Protein AF-A0A0N1ELN9-F1 (afdb_monomer)

Nearest PDB structures (foldseek):
  8gug-assembly1_C-2  TM=9.318E-01  e=8.878E-02  Vibrio parahaemolyticus RIMD 2210633
  8gug-assembly1_B-2  TM=8.377E-01  e=1.503E-01  Vibrio parahaemolyticus RIMD 2210633

Structure (mmCIF, N/CA/C/O backbone):
data_AF-A0A0N1ELN9-F1
#
_entry.id   AF-A0A0N1ELN9-F1
#
loop_
_atom_site.group_PDB
_atom_site.id
_atom_site.type_symbol
_atom_site.label_atom_id
_atom_site.label_alt_id
_atom_site.label_comp_id
_atom_site.label_asym_id
_atom_site.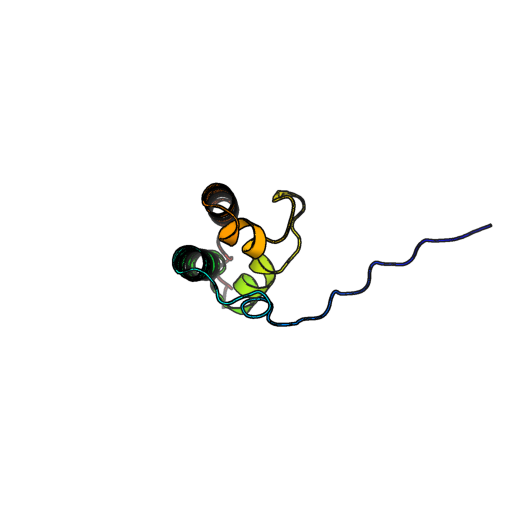label_entity_id
_atom_site.label_seq_id
_atom_site.pdbx_PDB_ins_code
_atom_site.Cartn_x
_atom_site.Cartn_y
_atom_site.Cartn_z
_atom_site.occupancy
_atom_site.B_iso_or_equiv
_atom_site.auth_seq_id
_atom_site.auth_comp_id
_atom_site.auth_asym_id
_atom_site.auth_atom_id
_atom_site.pdbx_PDB_model_num
ATOM 1 N N . MET A 1 1 ? 25.266 -29.760 21.805 1.00 45.88 1 MET A N 1
ATOM 2 C CA . MET A 1 1 ? 24.965 -29.609 20.369 1.00 45.88 1 MET A CA 1
ATOM 3 C C . MET A 1 1 ? 23.609 -28.930 20.301 1.00 45.88 1 MET A C 1
ATOM 5 O O . MET A 1 1 ? 22.588 -29.597 20.272 1.00 45.88 1 MET A O 1
ATOM 9 N N . THR A 1 2 ? 23.601 -27.611 20.447 1.00 43.66 2 THR A N 1
ATOM 10 C CA . THR A 1 2 ? 22.375 -26.809 20.419 1.00 43.66 2 THR A CA 1
ATOM 11 C C . THR A 1 2 ? 22.785 -25.459 19.865 1.00 43.66 2 THR A C 1
ATOM 13 O O . THR A 1 2 ? 23.269 -24.604 20.598 1.00 43.66 2 THR A O 1
ATOM 16 N N . ASP A 1 3 ? 22.703 -25.340 18.546 1.00 47.41 3 ASP A N 1
ATOM 17 C C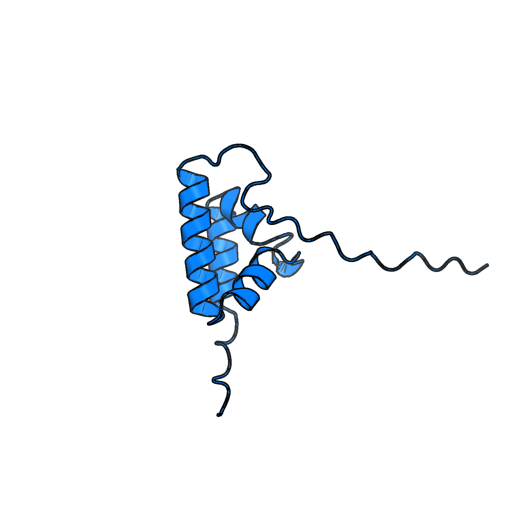A . ASP A 1 3 ? 22.806 -24.068 17.846 1.00 47.41 3 ASP A CA 1
ATOM 18 C C . ASP A 1 3 ? 21.377 -23.722 17.422 1.00 47.41 3 ASP A C 1
ATOM 20 O O . ASP A 1 3 ? 20.804 -24.349 16.531 1.00 47.41 3 ASP A O 1
ATOM 24 N N . THR A 1 4 ? 20.748 -22.829 18.180 1.00 54.06 4 THR A N 1
ATOM 25 C CA . THR A 1 4 ? 19.484 -22.203 17.795 1.00 54.06 4 THR A CA 1
ATOM 26 C C . THR A 1 4 ? 19.853 -21.036 16.882 1.00 54.06 4 THR A C 1
ATOM 28 O O . THR A 1 4 ? 20.560 -20.140 17.351 1.00 54.06 4 THR A O 1
ATOM 31 N N . PRO A 1 5 ? 19.419 -20.997 15.610 1.00 61.06 5 PRO A N 1
ATOM 32 C CA . PRO A 1 5 ? 19.714 -19.854 14.764 1.00 61.06 5 PRO A CA 1
ATOM 33 C C . PRO A 1 5 ? 18.937 -18.619 15.262 1.00 61.06 5 PRO A C 1
ATOM 35 O O . PRO A 1 5 ? 17.815 -18.753 15.757 1.00 61.06 5 PRO A O 1
ATOM 38 N N . PRO A 1 6 ? 19.541 -17.421 15.176 1.00 52.22 6 PRO A N 1
ATOM 39 C CA . PRO A 1 6 ? 19.058 -16.224 15.849 1.00 52.22 6 PRO A CA 1
ATOM 40 C C . PRO A 1 6 ? 17.801 -15.639 15.194 1.00 52.22 6 PRO A C 1
ATOM 42 O O . PRO A 1 6 ? 17.654 -15.622 13.972 1.00 52.22 6 PRO A O 1
ATOM 45 N N . ASP A 1 7 ? 16.939 -15.103 16.054 1.00 57.62 7 ASP A N 1
ATOM 46 C CA . ASP A 1 7 ? 15.775 -14.265 15.757 1.00 57.62 7 ASP A CA 1
ATOM 47 C C . ASP A 1 7 ? 16.119 -13.155 14.729 1.00 57.62 7 ASP A C 1
ATOM 49 O O . ASP A 1 7 ? 17.134 -12.460 14.900 1.00 57.62 7 ASP A O 1
ATOM 53 N N . PRO A 1 8 ? 15.344 -12.954 13.643 1.00 53.09 8 PRO A N 1
ATOM 54 C CA . PRO A 1 8 ? 15.675 -11.939 12.653 1.00 53.09 8 PRO A CA 1
ATOM 55 C C . PRO A 1 8 ? 15.391 -10.528 13.194 1.00 53.09 8 PRO A C 1
ATOM 57 O O . PRO A 1 8 ? 14.253 -10.099 13.358 1.00 53.09 8 PRO A O 1
ATOM 60 N N . ALA A 1 9 ? 16.473 -9.780 13.421 1.00 58.22 9 ALA A N 1
ATOM 61 C CA . ALA A 1 9 ? 16.485 -8.414 13.940 1.00 58.22 9 ALA A CA 1
ATOM 62 C C . ALA A 1 9 ? 15.508 -7.438 13.229 1.00 58.22 9 ALA A C 1
ATOM 64 O O . ALA A 1 9 ? 15.373 -7.469 11.998 1.00 58.22 9 ALA A O 1
ATOM 65 N N . PRO A 1 10 ? 14.908 -6.475 13.962 1.00 53.28 10 PRO A N 1
ATOM 66 C CA . PRO A 1 10 ? 13.948 -5.525 13.409 1.00 53.28 10 PRO A CA 1
ATOM 67 C C . PRO A 1 10 ? 14.637 -4.558 12.438 1.00 53.28 10 PRO A C 1
ATOM 69 O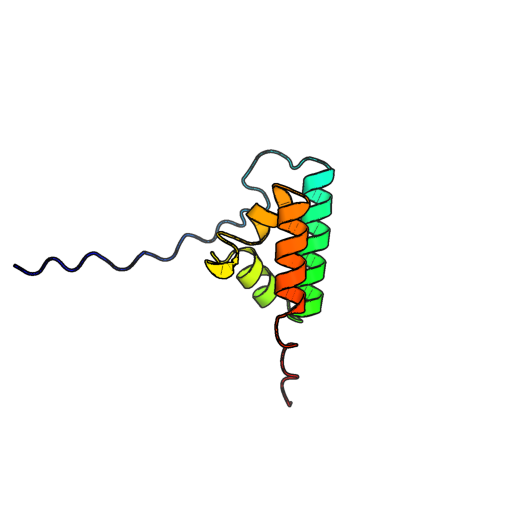 O . PRO A 1 10 ? 15.597 -3.847 12.758 1.00 53.28 10 PRO A O 1
ATOM 72 N N . ARG A 1 11 ? 14.156 -4.537 11.194 1.00 57.31 11 ARG A N 1
ATOM 73 C CA . ARG A 1 11 ? 14.832 -3.881 10.069 1.00 57.31 11 ARG A CA 1
ATOM 74 C C . ARG A 1 11 ? 14.521 -2.379 10.038 1.00 57.31 11 ARG A C 1
ATOM 76 O O . ARG A 1 11 ? 13.516 -1.947 9.488 1.00 57.31 11 ARG A O 1
ATOM 83 N N . LYS A 1 12 ? 15.442 -1.605 10.620 1.00 51.41 12 LYS A N 1
ATOM 84 C CA . LYS A 1 12 ? 15.731 -0.157 10.482 1.00 51.41 12 LYS A CA 1
ATOM 85 C C . LYS A 1 12 ? 14.742 0.668 9.625 1.00 51.41 12 LYS A C 1
ATOM 87 O O . LYS A 1 12 ? 14.788 0.667 8.392 1.00 51.41 12 LYS A O 1
ATOM 92 N N . ASN A 1 13 ? 13.950 1.476 10.322 1.00 50.56 13 ASN A N 1
ATOM 93 C CA . ASN A 1 13 ? 13.048 2.527 9.846 1.00 50.56 13 ASN A CA 1
ATOM 94 C C . ASN A 1 13 ? 13.768 3.689 9.123 1.00 50.56 13 ASN A C 1
ATOM 96 O O . ASN A 1 13 ? 13.880 4.804 9.623 1.00 50.56 13 ASN A O 1
ATOM 100 N N . ARG A 1 14 ? 14.232 3.485 7.892 1.00 49.69 14 ARG A N 1
ATOM 101 C CA . ARG A 1 14 ? 14.424 4.626 6.983 1.00 49.69 14 ARG A CA 1
ATOM 102 C C . ARG A 1 14 ? 13.140 4.801 6.200 1.00 49.69 14 ARG A C 1
ATOM 104 O O . ARG A 1 14 ? 12.689 3.830 5.598 1.00 49.69 14 ARG A O 1
ATOM 111 N N . ASN A 1 15 ? 12.578 6.009 6.196 1.00 55.06 15 ASN A N 1
ATOM 112 C CA . ASN A 1 15 ? 11.529 6.424 5.264 1.00 55.06 15 ASN A CA 1
ATOM 113 C C . ASN A 1 15 ? 12.024 6.176 3.827 1.00 55.06 15 ASN A C 1
ATOM 115 O O . ASN A 1 15 ? 12.616 7.038 3.183 1.00 55.06 15 ASN A O 1
ATOM 119 N N . ARG A 1 16 ? 11.837 4.939 3.354 1.00 54.78 16 ARG A N 1
ATOM 120 C CA . ARG A 1 16 ? 12.371 4.396 2.098 1.00 54.78 16 ARG A CA 1
ATOM 121 C C . ARG A 1 16 ? 11.653 4.935 0.871 1.00 54.78 16 ARG A C 1
ATOM 123 O O . ARG A 1 16 ? 12.134 4.728 -0.234 1.00 54.78 16 ARG A O 1
ATOM 130 N N . TRP A 1 17 ? 10.572 5.681 1.081 1.00 54.38 17 TRP A N 1
ATOM 131 C CA . TRP A 1 17 ? 9.824 6.416 0.064 1.00 54.38 17 TRP A CA 1
ATOM 132 C C . TRP A 1 17 ? 10.693 7.356 -0.779 1.00 54.38 17 TRP A C 1
ATOM 134 O O . TRP A 1 17 ? 10.283 7.703 -1.876 1.00 54.38 17 TRP A O 1
ATOM 144 N N . GLN A 1 18 ? 11.876 7.740 -0.280 1.00 52.78 18 GLN A N 1
ATOM 145 C CA . GLN A 1 18 ? 12.828 8.630 -0.957 1.00 52.78 18 GLN A CA 1
ATOM 146 C C . GLN A 1 18 ? 14.197 7.983 -1.249 1.00 52.78 18 GLN A C 1
ATOM 148 O O . GLN A 1 18 ? 15.089 8.646 -1.763 1.00 52.78 18 GLN A O 1
ATOM 153 N N . ALA A 1 19 ? 14.423 6.718 -0.869 1.00 52.00 19 ALA A N 1
ATOM 154 C CA . ALA A 1 19 ? 15.782 6.158 -0.786 1.00 52.00 19 ALA A CA 1
ATOM 155 C C . ALA A 1 19 ? 16.262 5.422 -2.051 1.00 52.00 19 ALA A C 1
ATOM 157 O O . ALA A 1 19 ? 17.333 4.817 -2.041 1.00 52.00 19 ALA A O 1
ATOM 158 N N . ARG A 1 20 ? 15.486 5.443 -3.132 1.00 55.59 20 ARG A N 1
ATOM 159 C CA . ARG A 1 20 ? 15.906 4.974 -4.460 1.00 55.59 20 ARG A CA 1
ATOM 160 C C . ARG A 1 20 ? 15.786 6.173 -5.400 1.00 55.59 20 ARG A C 1
ATOM 162 O O . ARG A 1 20 ? 15.094 7.116 -5.033 1.00 55.59 20 ARG A O 1
ATOM 169 N N . ASN A 1 21 ? 16.518 6.165 -6.516 1.00 61.78 21 ASN A N 1
ATOM 170 C CA . ASN A 1 21 ? 16.537 7.207 -7.555 1.00 61.78 21 ASN A CA 1
ATOM 171 C C . ASN A 1 21 ? 15.236 8.024 -7.670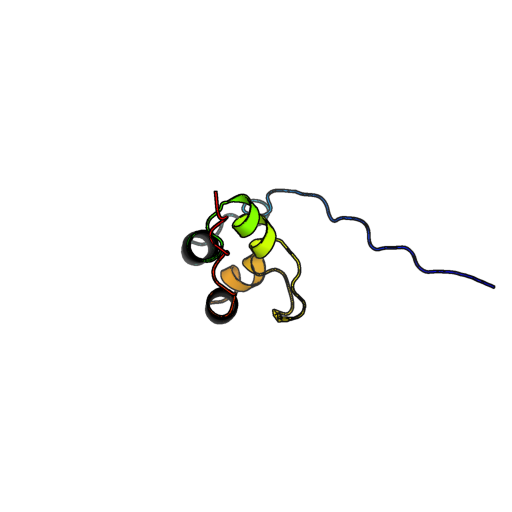 1.00 61.78 21 ASN A C 1
ATOM 173 O O . ASN A 1 21 ? 14.164 7.455 -7.460 1.00 61.78 21 ASN A O 1
ATOM 177 N N . PRO A 1 22 ? 15.309 9.312 -8.069 1.00 72.62 22 PRO A N 1
ATOM 178 C CA . PRO A 1 22 ? 14.116 10.129 -8.270 1.00 72.62 22 PRO A CA 1
ATOM 179 C C . PRO A 1 22 ? 13.076 9.341 -9.063 1.00 72.62 22 PRO A C 1
ATOM 181 O O . PRO A 1 22 ? 13.375 8.830 -10.144 1.00 72.62 22 PRO A O 1
ATOM 184 N N . LEU A 1 23 ? 11.897 9.187 -8.462 1.00 77.81 23 LEU A N 1
ATOM 185 C CA . LEU A 1 23 ? 10.825 8.386 -9.029 1.00 77.81 23 LEU A CA 1
ATOM 186 C C . LEU A 1 23 ? 10.465 8.924 -10.409 1.00 77.81 23 LEU A C 1
ATOM 188 O O . LEU A 1 23 ? 10.373 10.138 -10.616 1.00 77.81 23 LEU A O 1
ATOM 192 N N . THR A 1 24 ? 10.213 8.015 -11.341 1.00 86.88 24 THR A N 1
ATOM 193 C CA . THR A 1 24 ? 9.535 8.371 -12.585 1.00 86.88 24 THR A CA 1
ATOM 194 C C . THR A 1 24 ? 8.143 8.927 -12.272 1.00 86.88 24 THR A C 1
ATOM 196 O O . THR A 1 24 ? 7.571 8.677 -11.207 1.00 86.88 24 THR A O 1
ATOM 199 N N . GLN A 1 25 ? 7.563 9.683 -13.205 1.00 88.94 25 GLN A N 1
ATOM 200 C CA . GLN A 1 25 ? 6.220 10.245 -13.028 1.00 88.94 25 GLN A CA 1
ATOM 201 C C . GLN A 1 25 ? 5.172 9.154 -12.737 1.00 88.94 25 GLN A C 1
ATOM 203 O O . GLN A 1 25 ? 4.306 9.345 -11.883 1.00 88.94 25 GLN A O 1
ATOM 208 N N . ASP A 1 26 ? 5.282 7.998 -13.396 1.00 88.62 26 ASP A N 1
ATOM 209 C CA . ASP A 1 26 ? 4.396 6.855 -13.172 1.00 88.62 26 ASP A CA 1
ATOM 210 C C . ASP A 1 26 ? 4.568 6.232 -11.784 1.00 88.62 26 ASP A C 1
ATOM 212 O O . ASP A 1 26 ? 3.576 5.909 -11.128 1.00 88.62 26 ASP A O 1
ATOM 216 N N . GLU A 1 27 ? 5.803 6.081 -11.301 1.00 88.62 27 GLU A N 1
ATOM 217 C CA . GLU A 1 27 ? 6.063 5.567 -9.952 1.00 88.62 27 GLU A CA 1
ATOM 218 C C . GLU A 1 27 ? 5.560 6.533 -8.878 1.00 88.62 27 GLU A C 1
ATOM 220 O O . GLU A 1 27 ? 4.916 6.098 -7.926 1.00 88.62 27 GLU A O 1
ATOM 225 N N . ALA A 1 28 ? 5.785 7.839 -9.048 1.00 89.25 28 ALA A N 1
ATOM 226 C CA . ALA A 1 28 ? 5.276 8.861 -8.136 1.00 89.25 28 ALA A CA 1
ATOM 227 C C . ALA A 1 28 ? 3.740 8.858 -8.092 1.00 89.25 28 ALA A C 1
ATOM 229 O O . ALA A 1 28 ? 3.143 8.941 -7.014 1.00 89.25 28 ALA A O 1
ATOM 230 N N . ARG A 1 29 ? 3.088 8.690 -9.251 1.00 91.81 29 ARG A N 1
ATOM 231 C CA . ARG A 1 29 ? 1.632 8.544 -9.332 1.00 91.81 29 ARG A CA 1
ATOM 232 C C . ARG A 1 29 ? 1.152 7.300 -8.583 1.00 91.81 29 ARG A C 1
ATOM 234 O O . ARG A 1 29 ? 0.300 7.419 -7.707 1.00 91.81 29 ARG A O 1
ATOM 241 N N . ARG A 1 30 ? 1.736 6.126 -8.856 1.00 92.00 30 ARG A N 1
ATOM 242 C CA . ARG A 1 30 ? 1.384 4.874 -8.155 1.00 92.00 30 ARG A CA 1
ATOM 243 C C . ARG A 1 30 ? 1.645 4.960 -6.656 1.00 92.00 30 ARG A C 1
ATOM 245 O O . ARG A 1 30 ? 0.856 4.431 -5.880 1.00 92.00 30 ARG A O 1
ATOM 252 N N . GLN A 1 31 ? 2.709 5.644 -6.236 1.00 91.25 31 GLN A N 1
ATOM 253 C CA . GLN A 1 31 ? 3.012 5.869 -4.826 1.00 91.25 31 GLN A CA 1
ATOM 254 C C . GLN A 1 31 ? 1.923 6.704 -4.143 1.00 91.25 31 GLN A C 1
ATOM 256 O O . GLN A 1 31 ? 1.464 6.345 -3.056 1.00 91.25 31 GLN A O 1
ATOM 261 N N . GLY A 1 32 ? 1.492 7.797 -4.776 1.00 92.69 32 GLY A N 1
ATOM 262 C CA . GLY A 1 32 ? 0.388 8.618 -4.283 1.00 92.69 32 GLY A CA 1
ATOM 263 C C . GLY A 1 32 ? -0.916 7.825 -4.192 1.00 92.69 32 GLY A C 1
ATOM 264 O O . GLY A 1 32 ? -1.560 7.811 -3.141 1.00 92.69 32 GLY A O 1
ATOM 265 N N . ASP A 1 33 ? -1.255 7.104 -5.261 1.00 95.38 33 ASP A N 1
ATOM 266 C CA . ASP A 1 33 ? -2.487 6.322 -5.355 1.00 95.38 33 ASP A CA 1
ATOM 267 C C . ASP A 1 33 ? -2.520 5.185 -4.318 1.00 95.38 33 ASP A C 1
ATOM 269 O O . ASP A 1 33 ? -3.502 5.051 -3.588 1.00 95.38 33 ASP A O 1
ATOM 273 N N . VAL A 1 34 ? -1.431 4.418 -4.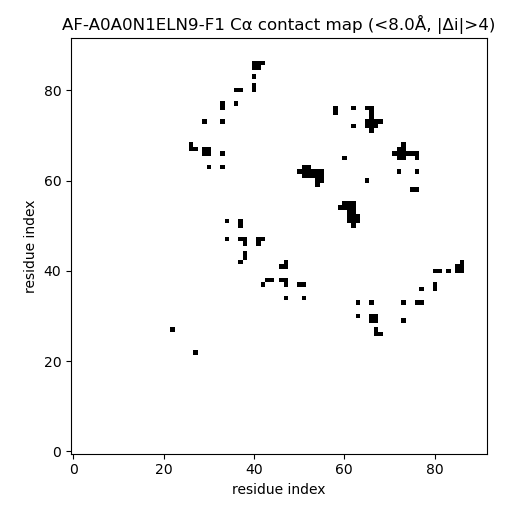161 1.00 94.25 34 VAL A N 1
ATOM 274 C CA . VAL A 1 34 ? -1.385 3.300 -3.199 1.00 94.25 34 VAL A CA 1
ATOM 275 C C . VAL A 1 34 ? -1.405 3.799 -1.754 1.00 94.25 34 VAL A C 1
ATOM 277 O O . VAL A 1 34 ? -2.056 3.201 -0.897 1.00 94.25 34 VAL A O 1
ATOM 280 N N . THR A 1 35 ? -0.762 4.941 -1.482 1.00 93.38 35 THR A N 1
ATOM 281 C CA . THR A 1 35 ? -0.803 5.582 -0.161 1.00 93.38 35 THR A CA 1
ATOM 282 C C . THR A 1 35 ? -2.217 6.038 0.170 1.00 93.38 35 THR A C 1
ATOM 284 O O . THR A 1 35 ? -2.705 5.788 1.271 1.00 93.38 35 THR A O 1
ATOM 287 N N . ARG A 1 36 ? -2.909 6.658 -0.791 1.00 94.44 36 ARG A N 1
ATOM 288 C CA . ARG A 1 36 ? -4.302 7.074 -0.625 1.00 94.44 36 ARG A CA 1
ATOM 289 C C . ARG A 1 36 ? -5.223 5.878 -0.394 1.00 94.44 36 ARG A C 1
ATOM 291 O O . ARG A 1 36 ? -6.045 5.939 0.514 1.00 94.44 36 ARG A O 1
ATOM 298 N N . CYS A 1 37 ? -5.073 4.797 -1.159 1.00 94.56 37 CYS A N 1
ATOM 299 C CA . CYS A 1 37 ? -5.843 3.569 -0.954 1.00 94.56 37 CYS A CA 1
ATOM 300 C C . CYS A 1 37 ? -5.636 2.996 0.452 1.00 94.56 37 CYS A C 1
ATOM 302 O O . CYS A 1 37 ? -6.616 2.713 1.139 1.00 94.56 37 CYS A O 1
ATOM 304 N N . ALA A 1 38 ? -4.387 2.885 0.913 1.00 94.19 38 ALA A N 1
ATOM 305 C CA . ALA A 1 38 ? -4.085 2.370 2.246 1.00 94.19 38 ALA A CA 1
ATOM 306 C C . ALA A 1 38 ? -4.668 3.260 3.356 1.00 94.19 38 ALA A C 1
ATOM 308 O O . ALA A 1 38 ? -5.252 2.746 4.303 1.00 94.19 38 ALA A O 1
ATOM 309 N N . LEU A 1 39 ? -4.578 4.589 3.220 1.00 91.31 39 LEU A N 1
ATOM 310 C CA . LEU A 1 39 ? -5.169 5.541 4.169 1.00 91.31 39 LEU A CA 1
ATOM 311 C C . LEU A 1 39 ? -6.691 5.416 4.256 1.00 91.31 39 LEU A C 1
ATOM 313 O O . LEU A 1 39 ? -7.236 5.402 5.355 1.00 91.31 39 LEU A O 1
ATOM 317 N N . LEU A 1 40 ? -7.370 5.329 3.109 1.00 92.69 40 LEU A N 1
ATOM 318 C CA . LEU A 1 40 ? -8.826 5.186 3.060 1.00 92.69 40 LEU A CA 1
ATOM 319 C C . LEU A 1 40 ? -9.283 3.841 3.629 1.00 92.69 40 LEU A C 1
ATOM 321 O O . LEU A 1 40 ? -10.324 3.777 4.272 1.00 92.69 40 LEU A O 1
ATOM 325 N N . THR A 1 41 ? -8.493 2.790 3.411 1.00 93.19 41 THR A N 1
ATOM 326 C CA . THR A 1 41 ? -8.809 1.439 3.882 1.00 93.19 41 THR A CA 1
ATOM 327 C C . THR A 1 41 ? -8.555 1.302 5.378 1.00 93.19 41 THR A C 1
ATOM 329 O O . THR A 1 41 ? -9.409 0.800 6.084 1.00 93.19 41 THR A O 1
ATOM 332 N N . LEU A 1 42 ? -7.405 1.758 5.883 1.00 91.31 42 LEU A N 1
ATOM 333 C CA . LEU A 1 42 ? -6.964 1.520 7.266 1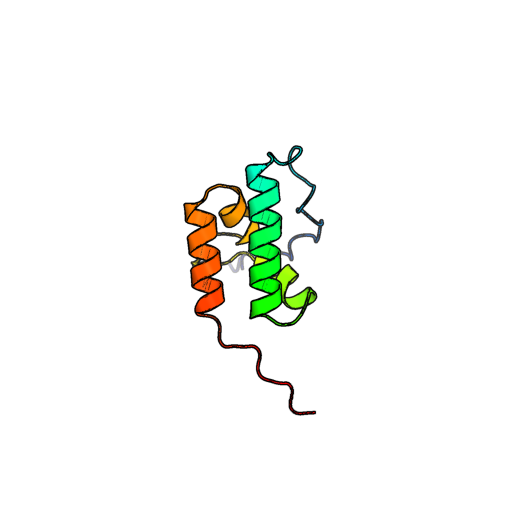.00 91.31 42 LEU A CA 1
ATOM 334 C C . LEU A 1 42 ? -7.342 2.655 8.231 1.00 91.31 42 LEU A C 1
ATOM 336 O O . LEU A 1 42 ? -7.154 2.541 9.442 1.00 91.31 42 LEU A O 1
ATOM 340 N N . GLY A 1 43 ? -7.850 3.770 7.705 1.00 90.06 43 GLY A N 1
ATOM 34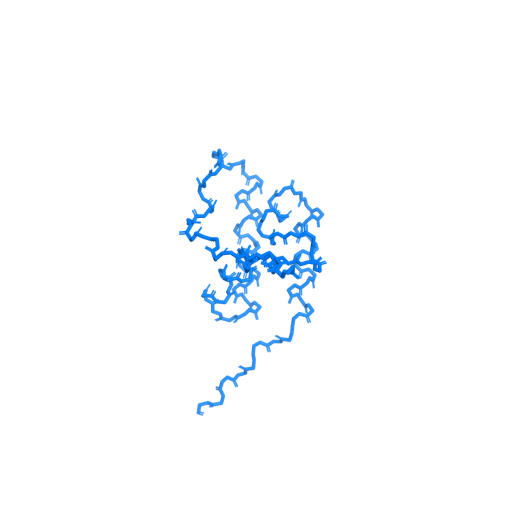1 C CA . GLY A 1 43 ? -8.410 4.887 8.467 1.00 90.06 43 GLY A CA 1
ATOM 342 C C . GLY A 1 43 ? -7.389 5.798 9.151 1.00 90.06 43 GLY A C 1
ATOM 343 O O . GLY A 1 43 ? -7.748 6.886 9.593 1.00 90.06 43 GLY A O 1
ATOM 344 N N . ASN A 1 44 ? -6.114 5.407 9.234 1.00 89.81 44 ASN A N 1
ATOM 345 C CA . ASN A 1 44 ? -5.072 6.240 9.825 1.00 89.81 44 ASN A CA 1
ATOM 346 C C . ASN A 1 44 ? -3.713 6.081 9.132 1.00 89.81 44 ASN A C 1
ATOM 348 O O . ASN A 1 44 ? -3.421 5.085 8.464 1.00 89.81 44 ASN A O 1
ATOM 352 N N . LYS A 1 45 ? -2.874 7.107 9.303 1.00 89.44 45 LYS A N 1
ATOM 353 C CA . LYS A 1 45 ? -1.573 7.217 8.641 1.00 89.44 45 LYS A CA 1
ATOM 354 C C . LYS A 1 45 ? -0.571 6.176 9.121 1.00 89.44 45 LYS A C 1
ATOM 356 O O . LYS A 1 45 ? 0.144 5.628 8.288 1.00 89.44 45 LYS A O 1
ATOM 361 N N . ASP A 1 46 ? -0.519 5.897 10.416 1.00 89.62 46 ASP A N 1
ATOM 362 C CA . ASP A 1 46 ? 0.477 4.980 10.969 1.00 89.62 46 ASP A CA 1
ATOM 363 C C . ASP A 1 46 ? 0.212 3.539 10.525 1.00 89.62 46 ASP A C 1
ATOM 365 O O . ASP A 1 46 ? 1.135 2.863 10.075 1.00 89.62 46 ASP A O 1
ATOM 369 N N . ALA A 1 47 ? -1.052 3.106 10.517 1.00 89.75 47 ALA A N 1
ATOM 370 C CA . ALA A 1 47 ? -1.454 1.810 9.978 1.00 89.75 47 ALA A CA 1
ATOM 371 C C . ALA A 1 47 ? -1.165 1.699 8.474 1.00 89.75 47 ALA A C 1
ATOM 373 O O . ALA A 1 47 ? -0.623 0.690 8.029 1.00 89.75 47 ALA A O 1
ATOM 374 N N . ALA A 1 48 ? -1.450 2.746 7.691 1.00 92.00 48 ALA A N 1
ATOM 375 C CA . ALA A 1 48 ? -1.117 2.769 6.266 1.00 92.00 48 ALA A CA 1
ATOM 376 C C . ALA A 1 48 ? 0.396 2.668 6.019 1.00 92.00 48 ALA A C 1
ATOM 378 O O . ALA A 1 48 ? 0.837 1.904 5.160 1.00 92.00 48 ALA A O 1
ATOM 379 N N . ILE A 1 49 ? 1.205 3.402 6.787 1.00 90.62 49 ILE A N 1
ATOM 380 C CA . ILE A 1 49 ? 2.669 3.338 6.707 1.00 90.62 49 ILE A CA 1
ATOM 381 C C . ILE A 1 49 ? 3.175 1.954 7.099 1.00 90.62 49 ILE A C 1
ATOM 383 O O . ILE A 1 49 ? 4.055 1.434 6.410 1.00 90.62 49 ILE A O 1
ATOM 387 N N . ALA A 1 50 ? 2.649 1.375 8.180 1.00 91.50 50 ALA A N 1
ATOM 388 C CA . ALA A 1 50 ? 3.020 0.045 8.641 1.00 91.50 50 ALA A CA 1
ATOM 389 C C . ALA A 1 50 ? 2.723 -0.992 7.556 1.00 91.50 50 ALA A C 1
ATOM 391 O O . ALA A 1 50 ? 3.653 -1.636 7.081 1.00 91.50 50 ALA A O 1
ATOM 392 N N . TYR A 1 51 ? 1.480 -1.042 7.066 1.00 93.31 51 TYR A N 1
ATOM 393 C CA . TYR A 1 51 ? 1.066 -1.952 6.000 1.00 93.31 51 TYR A CA 1
ATOM 394 C C . TYR A 1 51 ? 1.957 -1.833 4.757 1.00 93.31 51 TYR A C 1
ATOM 396 O O . TYR A 1 51 ? 2.510 -2.821 4.292 1.00 93.31 51 TYR A O 1
ATOM 404 N N . LEU A 1 52 ? 2.169 -0.618 4.238 1.00 93.25 52 LEU A N 1
ATOM 405 C CA . LEU A 1 52 ? 2.934 -0.416 3.001 1.00 93.25 52 LEU A CA 1
ATOM 406 C C . LEU A 1 52 ? 4.415 -0.792 3.120 1.00 93.25 52 LEU A C 1
ATOM 408 O O . LEU A 1 52 ? 5.061 -1.068 2.106 1.00 93.25 52 LEU A O 1
ATOM 412 N N . ASN A 1 53 ? 4.974 -0.740 4.329 1.00 91.38 53 ASN A N 1
ATOM 413 C CA . ASN A 1 53 ? 6.393 -0.975 4.563 1.00 91.38 53 ASN A CA 1
ATOM 414 C C . ASN A 1 53 ? 6.712 -2.348 5.159 1.00 91.38 53 ASN A C 1
ATOM 416 O O . ASN A 1 53 ? 7.897 -2.704 5.131 1.00 91.38 53 ASN A O 1
ATOM 420 N N . GLU A 1 54 ? 5.717 -3.061 5.679 1.00 89.75 54 GLU A N 1
ATOM 421 C CA . GLU A 1 54 ? 5.819 -4.421 6.203 1.00 89.75 54 GLU A CA 1
ATOM 422 C C . GLU A 1 54 ? 6.055 -5.421 5.067 1.00 89.75 54 GLU A C 1
ATOM 424 O O . GLU A 1 54 ? 5.547 -5.251 3.959 1.00 89.75 54 GLU A O 1
ATOM 429 N N . ASP A 1 55 ? 6.891 -6.425 5.326 1.00 90.25 55 ASP A N 1
ATOM 430 C CA . ASP A 1 55 ? 7.104 -7.518 4.382 1.00 90.25 55 ASP A CA 1
ATOM 431 C C . ASP A 1 55 ? 5.963 -8.521 4.532 1.00 90.25 55 ASP A C 1
ATOM 433 O O . ASP A 1 55 ? 5.612 -8.905 5.646 1.00 90.25 55 ASP A O 1
ATOM 437 N N . ARG A 1 56 ? 5.340 -8.868 3.411 1.00 87.06 56 ARG A N 1
ATOM 438 C CA . ARG A 1 56 ? 4.038 -9.526 3.356 1.00 87.06 56 ARG A CA 1
ATOM 439 C C . ARG A 1 56 ? 4.178 -10.771 2.489 1.00 87.06 56 ARG A C 1
ATOM 441 O O . ARG A 1 56 ? 4.313 -10.662 1.270 1.00 87.06 56 ARG A O 1
ATOM 448 N N . ASP A 1 57 ? 4.221 -11.944 3.123 1.00 87.25 57 ASP A N 1
ATOM 449 C CA . ASP A 1 57 ? 4.426 -13.230 2.436 1.00 87.25 57 ASP A CA 1
ATOM 450 C C . ASP A 1 57 ? 3.291 -13.542 1.446 1.00 87.25 57 ASP A C 1
ATOM 452 O O . ASP A 1 57 ? 3.530 -14.069 0.362 1.00 87.25 57 ASP A O 1
ATOM 456 N N . ASP A 1 58 ? 2.065 -13.138 1.785 1.00 88.00 58 ASP A N 1
ATOM 457 C CA . ASP A 1 58 ? 0.865 -13.202 0.939 1.00 88.00 58 ASP A CA 1
ATOM 458 C C . ASP A 1 58 ? 0.991 -12.385 -0.361 1.00 88.00 58 ASP A C 1
ATOM 460 O O . ASP A 1 58 ? 0.462 -12.774 -1.405 1.00 88.00 58 ASP A O 1
ATOM 464 N N . LEU A 1 59 ? 1.733 -11.279 -0.324 1.00 89.44 59 LEU A N 1
ATOM 465 C CA . LEU A 1 59 ? 2.044 -10.440 -1.481 1.00 89.44 59 LEU A CA 1
ATOM 466 C C . LEU A 1 59 ? 3.401 -10.771 -2.123 1.00 89.44 59 LEU A C 1
ATOM 468 O O . LEU A 1 59 ? 3.693 -10.284 -3.219 1.00 89.44 59 LEU A O 1
ATOM 472 N N . GLY A 1 60 ? 4.215 -11.611 -1.479 1.00 88.81 60 GLY A N 1
ATOM 473 C CA . GLY A 1 60 ? 5.567 -11.958 -1.916 1.00 88.81 60 GLY A CA 1
ATOM 474 C C . GLY A 1 60 ? 6.571 -10.811 -1.759 1.00 88.81 60 GLY A C 1
ATOM 475 O O . GLY A 1 60 ? 7.542 -10.736 -2.516 1.00 88.81 60 GLY A O 1
ATOM 476 N N . GLY A 1 61 ? 6.319 -9.887 -0.828 1.00 90.62 61 GLY A N 1
ATOM 477 C CA . GLY A 1 61 ? 7.203 -8.764 -0.543 1.00 90.62 61 GLY A CA 1
ATOM 478 C C . GLY A 1 61 ? 6.483 -7.554 0.044 1.00 90.62 61 GLY A C 1
ATOM 479 O O . GLY A 1 61 ? 5.315 -7.601 0.418 1.00 90.62 61 GLY A O 1
ATOM 480 N N . ARG A 1 62 ? 7.178 -6.417 0.085 1.00 91.38 62 ARG A N 1
ATOM 481 C CA . ARG A 1 62 ? 6.642 -5.169 0.644 1.00 91.38 62 ARG A CA 1
ATOM 482 C C . ARG A 1 62 ? 5.631 -4.528 -0.312 1.00 91.38 62 ARG A C 1
ATOM 484 O O . ARG A 1 62 ? 6.002 -4.257 -1.462 1.00 91.38 62 ARG A O 1
ATOM 491 N N . PRO A 1 63 ? 4.413 -4.171 0.137 1.00 94.44 63 PRO A N 1
ATOM 492 C CA . PRO A 1 63 ? 3.376 -3.647 -0.751 1.00 94.44 63 PRO A CA 1
ATOM 493 C C . PRO A 1 63 ? 3.812 -2.411 -1.540 1.00 94.44 63 PRO A C 1
ATOM 495 O O . PRO A 1 63 ? 3.501 -2.284 -2.721 1.00 94.44 63 PRO A O 1
ATOM 498 N N . ILE A 1 64 ? 4.590 -1.510 -0.931 1.00 92.12 64 ILE A N 1
ATOM 499 C CA . ILE A 1 64 ? 5.069 -0.327 -1.648 1.00 92.12 64 ILE A CA 1
ATOM 500 C C . ILE A 1 64 ? 6.030 -0.666 -2.790 1.00 92.12 64 ILE A C 1
ATOM 502 O O . ILE A 1 64 ? 5.900 -0.115 -3.878 1.00 92.12 64 ILE A O 1
ATOM 506 N N . ASP A 1 65 ? 6.967 -1.590 -2.581 1.00 91.12 65 ASP A N 1
ATOM 507 C CA . ASP A 1 65 ? 7.936 -1.952 -3.616 1.00 91.12 65 ASP A CA 1
ATOM 508 C C . ASP A 1 65 ? 7.212 -2.623 -4.802 1.00 91.12 65 ASP A C 1
ATOM 510 O O . ASP A 1 65 ? 7.500 -2.319 -5.961 1.00 91.12 65 ASP A O 1
ATOM 514 N N . LEU A 1 66 ? 6.201 -3.453 -4.519 1.00 92.00 66 LEU A N 1
ATOM 515 C CA . LEU A 1 66 ? 5.360 -4.102 -5.530 1.00 92.00 66 LEU A CA 1
ATOM 516 C C . LEU A 1 66 ? 4.512 -3.094 -6.316 1.00 92.00 66 LEU A C 1
ATOM 518 O O . LEU A 1 66 ? 4.450 -3.160 -7.547 1.00 92.00 66 LEU A O 1
ATOM 522 N N . ALA A 1 67 ? 3.879 -2.152 -5.616 1.00 94.44 67 ALA A N 1
ATOM 523 C CA . ALA A 1 67 ? 2.997 -1.160 -6.220 1.00 94.44 67 ALA A CA 1
ATOM 524 C C . ALA A 1 67 ? 3.731 -0.201 -7.163 1.00 94.44 67 ALA A C 1
ATOM 526 O O . ALA A 1 67 ? 3.175 0.211 -8.181 1.00 94.44 67 ALA A O 1
ATOM 527 N N . LEU A 1 68 ? 4.978 0.151 -6.846 1.00 92.19 68 LEU A N 1
ATOM 528 C CA . LEU A 1 68 ? 5.775 1.031 -7.695 1.00 92.19 68 LEU A CA 1
ATOM 529 C C . LEU A 1 68 ? 6.349 0.274 -8.898 1.00 92.19 68 LEU A C 1
ATOM 531 O O . LEU A 1 68 ? 6.269 0.782 -10.020 1.00 92.19 68 LEU A O 1
ATOM 535 N N . ALA A 1 69 ? 6.844 -0.952 -8.688 1.00 90.06 69 ALA A N 1
ATOM 536 C CA . ALA A 1 69 ? 7.539 -1.728 -9.714 1.00 90.06 69 ALA A CA 1
ATOM 537 C C . ALA A 1 69 ? 6.703 -1.943 -10.984 1.00 90.06 69 ALA A C 1
ATOM 539 O O . ALA A 1 69 ? 7.218 -1.822 -12.094 1.00 90.06 69 ALA A O 1
ATOM 540 N N . THR A 1 70 ? 5.411 -2.264 -10.847 1.00 90.88 70 THR A N 1
ATOM 541 C CA . THR A 1 70 ? 4.538 -2.538 -12.000 1.00 90.88 70 THR A CA 1
ATOM 542 C C . THR A 1 70 ? 3.074 -2.194 -11.724 1.00 90.88 70 THR A C 1
ATOM 544 O O . THR A 1 70 ? 2.618 -2.180 -10.583 1.00 90.88 70 THR A O 1
ATOM 547 N N . ALA A 1 71 ? 2.292 -1.995 -12.790 1.00 93.12 71 ALA A N 1
ATOM 548 C CA . ALA A 1 71 ? 0.840 -1.836 -12.678 1.00 93.12 71 ALA A CA 1
ATOM 549 C C . ALA A 1 71 ? 0.132 -3.102 -12.144 1.00 93.12 71 ALA A C 1
ATOM 551 O O . ALA A 1 71 ? -0.906 -3.000 -11.497 1.00 93.12 71 ALA A O 1
ATOM 552 N N . GLU A 1 72 ? 0.681 -4.293 -12.404 1.00 94.69 72 GLU A N 1
ATOM 553 C CA . GLU A 1 72 ? 0.185 -5.558 -11.839 1.00 94.69 72 GLU A CA 1
ATOM 554 C C . GLU A 1 72 ? 0.411 -5.611 -10.325 1.00 94.69 72 GLU A C 1
ATOM 556 O O . GLU A 1 72 ? -0.523 -5.895 -9.580 1.00 94.69 72 GLU A O 1
ATOM 561 N N . GLY A 1 73 ? 1.616 -5.264 -9.863 1.00 94.00 73 GLY A N 1
ATOM 562 C CA . GLY A 1 73 ? 1.918 -5.180 -8.435 1.00 94.00 73 GLY A CA 1
ATOM 563 C C . GLY A 1 73 ? 1.021 -4.170 -7.719 1.00 94.00 73 GLY A C 1
ATOM 564 O O . GLY A 1 73 ? 0.483 -4.477 -6.660 1.00 94.00 73 GLY A O 1
ATOM 565 N N . PHE A 1 74 ? 0.747 -3.020 -8.345 1.00 95.06 74 PHE A N 1
ATOM 566 C CA . PHE A 1 74 ? -0.229 -2.054 -7.832 1.00 95.06 74 PHE A CA 1
ATOM 567 C C . PHE A 1 74 ? -1.624 -2.672 -7.667 1.00 95.06 74 PHE A C 1
ATOM 569 O O . PHE A 1 74 ? -2.214 -2.582 -6.591 1.00 95.06 74 PHE A O 1
ATOM 576 N N . ARG A 1 75 ? -2.145 -3.341 -8.706 1.00 96.25 75 ARG A N 1
ATOM 577 C CA . ARG A 1 75 ? -3.470 -3.982 -8.657 1.00 96.25 75 ARG A CA 1
ATOM 578 C C . ARG A 1 75 ? -3.562 -5.049 -7.568 1.00 96.25 75 ARG A C 1
ATOM 580 O O . ARG A 1 75 ? -4.583 -5.108 -6.892 1.00 96.25 75 ARG A O 1
ATOM 587 N N . ARG A 1 76 ? -2.508 -5.845 -7.360 1.00 96.31 76 ARG A N 1
ATOM 588 C CA . ARG A 1 76 ? -2.462 -6.856 -6.287 1.00 96.31 76 ARG A CA 1
ATOM 589 C C . ARG A 1 76 ? -2.559 -6.231 -4.902 1.00 96.31 76 ARG A C 1
ATOM 591 O O . ARG A 1 76 ? -3.349 -6.691 -4.088 1.00 96.31 76 ARG A O 1
ATOM 598 N N . VAL A 1 77 ? -1.810 -5.159 -4.655 1.00 96.12 77 VAL A N 1
ATOM 599 C CA . VAL A 1 77 ? -1.840 -4.453 -3.366 1.00 96.12 77 VAL A CA 1
ATOM 600 C C . VAL A 1 77 ? -3.207 -3.821 -3.113 1.00 96.12 77 VAL A C 1
ATOM 602 O O . VAL A 1 77 ? -3.738 -3.926 -2.014 1.00 96.12 77 VAL A O 1
ATOM 605 N N . VAL A 1 78 ? -3.815 -3.205 -4.131 1.00 95.94 78 VAL A N 1
ATOM 606 C CA . VAL A 1 78 ? -5.168 -2.637 -4.008 1.00 95.94 78 VAL A CA 1
ATOM 607 C C . VAL A 1 78 ? -6.213 -3.724 -3.754 1.00 95.94 78 VAL A C 1
ATOM 609 O O . VAL A 1 78 ? -7.083 -3.530 -2.911 1.00 95.94 78 VAL A O 1
ATOM 612 N N . ALA A 1 79 ? -6.122 -4.869 -4.436 1.00 95.94 79 ALA A N 1
ATOM 613 C CA . ALA A 1 79 ? -7.017 -6.000 -4.198 1.00 95.94 79 ALA A CA 1
ATOM 614 C C . ALA A 1 79 ? -6.870 -6.548 -2.773 1.00 95.94 79 ALA A C 1
ATOM 616 O O . ALA A 1 79 ? -7.870 -6.780 -2.104 1.00 95.94 79 ALA A O 1
ATOM 617 N N . HIS A 1 80 ? -5.636 -6.672 -2.281 1.00 95.94 80 HIS A N 1
ATOM 618 C CA . HIS A 1 80 ? -5.386 -7.083 -0.905 1.00 95.94 80 HIS A CA 1
ATOM 619 C C . HIS A 1 80 ? -5.951 -6.071 0.099 1.00 95.94 80 HIS A C 1
ATOM 621 O O . HIS A 1 80 ? -6.540 -6.471 1.094 1.00 95.94 80 HIS A O 1
ATOM 627 N N . LEU A 1 81 ? -5.782 -4.765 -0.126 1.00 94.38 81 LEU A N 1
ATOM 628 C CA . LEU A 1 81 ? -6.386 -3.738 0.730 1.00 94.38 81 LEU A CA 1
ATOM 629 C C . LEU A 1 81 ? -7.917 -3.843 0.738 1.00 94.38 81 LEU A C 1
ATOM 631 O O . LEU A 1 81 ? -8.520 -3.733 1.796 1.00 94.38 81 LEU A O 1
ATOM 635 N N . ALA A 1 82 ? -8.540 -4.089 -0.415 1.00 92.94 82 ALA A N 1
ATOM 636 C CA . ALA A 1 82 ? -9.990 -4.241 -0.513 1.00 92.94 82 ALA A CA 1
ATOM 637 C C . ALA A 1 82 ? -10.531 -5.484 0.217 1.00 92.94 82 ALA A C 1
ATOM 639 O O . ALA A 1 82 ? -11.691 -5.4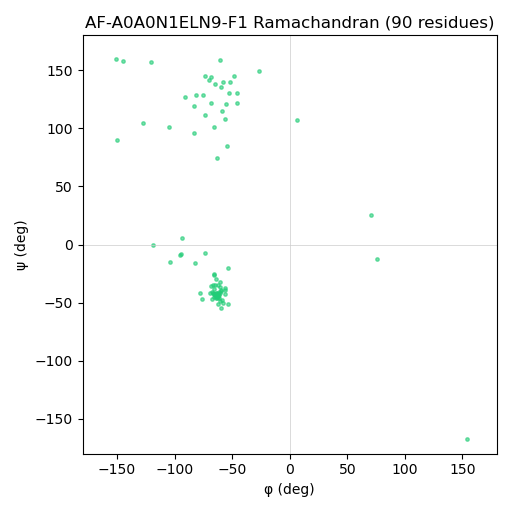80 0.620 1.00 92.94 82 ALA A O 1
ATOM 640 N N . ASP A 1 83 ? -9.707 -6.521 0.384 1.00 93.69 83 ASP A N 1
ATOM 641 C CA . ASP A 1 83 ? -10.049 -7.730 1.142 1.00 93.69 83 ASP A CA 1
ATOM 642 C C . ASP A 1 83 ? -9.851 -7.558 2.658 1.00 93.69 83 ASP A C 1
ATOM 644 O O . ASP A 1 83 ? -10.374 -8.335 3.457 1.00 93.69 83 ASP A O 1
ATOM 648 N N . LEU A 1 84 ? -9.120 -6.519 3.085 1.00 88.94 84 LEU A N 1
ATOM 649 C CA . LEU A 1 84 ? -8.953 -6.257 4.507 1.00 88.94 84 LEU A CA 1
ATOM 650 C C . LEU A 1 84 ? -10.298 -5.884 5.140 1.00 88.94 84 LEU A C 1
ATOM 652 O O . LEU A 1 84 ? -11.046 -5.068 4.590 1.00 88.94 84 LEU A O 1
ATOM 656 N N . PRO A 1 85 ? -10.592 -6.412 6.340 1.00 81.75 85 PRO A N 1
ATOM 657 C CA . PRO A 1 85 ? -11.754 -5.969 7.082 1.00 81.75 85 PRO A CA 1
ATOM 658 C C . PRO A 1 85 ? -11.623 -4.470 7.350 1.00 81.75 85 PRO A C 1
ATOM 660 O O . PRO A 1 85 ? -10.554 -3.988 7.739 1.00 81.75 85 PRO A O 1
ATOM 663 N N . ALA A 1 86 ? -12.719 -3.734 7.147 1.00 69.75 86 ALA A N 1
ATOM 664 C CA . ALA A 1 86 ? -12.760 -2.319 7.479 1.00 69.75 86 ALA A CA 1
ATOM 665 C C . ALA A 1 86 ? -12.294 -2.125 8.934 1.00 69.75 86 ALA A C 1
ATOM 667 O O . ALA A 1 86 ? -12.653 -2.937 9.800 1.00 69.75 86 ALA A O 1
ATOM 668 N N . PRO A 1 87 ? -11.499 -1.079 9.224 1.00 68.19 87 PRO A N 1
ATOM 669 C CA . PRO A 1 87 ? -11.038 -0.801 10.569 1.00 68.19 87 PRO A CA 1
ATOM 670 C C . PRO A 1 87 ? -12.277 -0.704 11.445 1.00 68.19 87 PRO A C 1
ATOM 672 O O . PRO A 1 87 ? -13.191 0.073 11.157 1.00 68.19 87 PRO A O 1
ATOM 675 N N . SER A 1 88 ? -12.342 -1.559 12.468 1.00 57.97 88 SER A N 1
ATOM 676 C CA . SER A 1 88 ? -13.473 -1.554 13.389 1.00 57.97 88 SER A CA 1
ATOM 677 C C . SER A 1 88 ? -13.646 -0.129 13.912 1.00 57.97 88 SER A C 1
ATOM 679 O O . SER A 1 88 ? -12.642 0.468 14.322 1.00 57.97 88 SER A O 1
ATOM 681 N N . PRO A 1 89 ? -14.863 0.449 13.887 1.00 58.09 89 PRO A N 1
ATOM 682 C CA . PRO A 1 89 ? -15.077 1.729 14.532 1.00 58.09 89 PRO A CA 1
ATOM 683 C C . PRO A 1 89 ? -14.712 1.516 15.997 1.00 58.09 89 PRO A C 1
ATOM 685 O O . PRO A 1 89 ? -1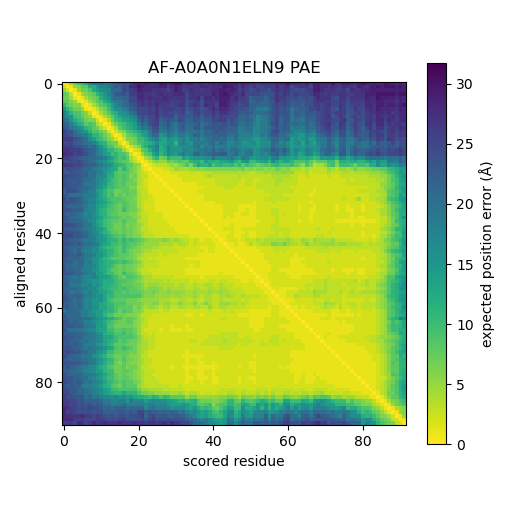5.325 0.688 16.671 1.00 58.09 89 PRO A O 1
ATOM 688 N N . ALA A 1 90 ? -13.657 2.187 16.462 1.00 55.44 90 ALA A N 1
ATOM 689 C CA . ALA A 1 90 ? -13.353 2.224 17.879 1.00 55.44 90 ALA A CA 1
ATOM 690 C C . ALA A 1 90 ? -14.615 2.767 18.553 1.00 55.44 90 ALA A C 1
ATOM 692 O O . ALA A 1 90 ? -14.978 3.923 18.339 1.00 55.44 90 ALA A O 1
ATOM 693 N N . ILE A 1 91 ? -15.339 1.893 19.252 1.00 53.03 91 ILE A N 1
ATOM 694 C CA . ILE A 1 91 ? -16.505 2.278 20.035 1.00 53.03 91 ILE A CA 1
ATOM 695 C C . ILE A 1 91 ? -15.944 3.163 21.149 1.00 53.03 91 ILE A C 1
ATOM 697 O O . ILE A 1 91 ? -15.287 2.663 22.061 1.00 53.03 91 ILE A O 1
ATOM 701 N N . GLY A 1 92 ? -16.092 4.475 20.974 1.00 45.41 92 GLY A N 1
ATOM 702 C CA . GLY A 1 92 ? -15.837 5.493 21.989 1.00 45.41 92 GLY A CA 1
ATOM 703 C C . GLY A 1 92 ? -17.097 5.773 22.784 1.00 45.41 92 GLY A C 1
ATOM 704 O O . GLY A 1 92 ? -18.192 5.696 22.179 1.00 45.41 92 GLY A O 1
#

Mean predicted aligned error: 9.95 Å

pLDDT: mean 80.11, std 17.49, range [43.66, 96.31]

Sequence (92 aa):
MTDTPPDPAPRKNRNRWQARNPLTQDEARRQGDVTRCALLTLGNKDAAIAYLNEDRDDLGGRPIDLALATAEGFRRVVAHLADLPAPSPAIG

Secondary structure (DSSP, 8-state):
---PPPP--------GGGSSS---HHHHHHHHHHHHHHHHHHSSHHHHHHHHHS-BTTTTB-HHHHHHH-HHHHHHHHHHHHHSPPPP----

Radius of gyration: 15.61 Å; Cα contacts (8 Å, |Δi|>4): 72; chains: 1; bounding box: 42×40×35 Å

Foldseek 3Di:
DDDDDDDDDDDDDDPCVPVDPDADPQLVVLLVVLLVLLCVLAVDNVSSVCQQQDADVQLPGRLSVQSSVDVVSSVVSSVVSVPDDRHPPPPD

Solvent-accessible surface area (backbone atoms only — not comparable to full-atom values): 5675 Å² total; per-residue (Å²): 143,82,85,77,83,79,80,84,73,86,82,74,91,63,82,60,93,68,72,58,76,87,67,52,74,67,35,50,48,37,50,52,53,53,50,50,51,35,31,71,47,50,72,35,67,67,56,24,52,47,56,37,66,38,77,33,79,94,75,74,37,30,42,47,64,38,24,43,76,34,75,66,34,30,52,52,44,53,52,53,52,70,68,47,78,68,58,73,77,78,86,122